Protein AF-A0A5E4FJH2-F1 (afdb_monomer)

Radius of gyration: 24.56 Å; Cα contacts (8 Å, |Δi|>4): 42; chains: 1; bounding box: 46×29×69 Å

Organism: Prunus dulcis (NCBI:txid3755)

Sequence (74 aa):
PPTSTVCTICSMATHDIMGCPHRDSYPELVEQHVNMMNSYQRPRNDAYATHYNPGWRDHPNFKWGDNQTNAKPF

Mean predicted aligned error: 15.76 Å

Secondary structure (DSSP, 8-state):
----PPPTTT--TTS-STT-TTGGG-HHHHHHHHHHHHH-------TT-----GGGTT-TT-------------

Solvent-accessible surface area (backbone atoms only — not comparable to full-atom values): 5129 Å² total; per-residue (Å²): 128,84,79,71,42,57,10,82,87,79,70,40,61,85,37,40,58,88,68,38,94,62,37,87,82,38,58,68,63,54,49,53,50,51,50,54,61,70,66,57,72,72,76,80,84,50,98,77,62,80,74,74,61,75,82,51,74,78,42,97,88,53,80,90,74,92,72,88,71,80,85,75,86,131

pLDDT: mean 72.85, std 18.44, range [39.56, 95.69]

Foldseek 3Di:
DPPQAQDPVPRDSPDYLVPDPCNVVPVVVVVVVVVVVVPDDPPPPPPPPPPVPVVQVPDPPDDPDPPPDDDDDD

Structure (mmCIF, N/CA/C/O backbone):
data_AF-A0A5E4FJH2-F1
#
_entry.id   AF-A0A5E4FJH2-F1
#
loop_
_atom_site.group_PDB
_atom_site.id
_atom_site.type_symbol
_atom_site.label_atom_id
_atom_site.label_alt_id
_atom_site.label_comp_id
_atom_site.label_asym_id
_atom_site.label_entity_id
_atom_site.label_seq_id
_atom_site.pdbx_PDB_ins_code
_atom_site.Cartn_x
_atom_site.Cartn_y
_atom_site.Cartn_z
_atom_site.occupancy
_atom_site.B_iso_or_equiv
_atom_site.auth_seq_id
_atom_site.auth_comp_id
_atom_site.auth_asym_id
_atom_site.auth_atom_id
_atom_site.pdbx_PDB_model_num
ATOM 1 N N . PRO A 1 1 ? 1.326 -21.211 0.238 1.00 39.56 1 PRO A N 1
ATOM 2 C CA . PRO A 1 1 ? 1.569 -20.601 -1.092 1.00 39.56 1 PRO A CA 1
ATOM 3 C C . PRO A 1 1 ? 2.264 -19.240 -0.944 1.00 39.56 1 PRO A C 1
ATOM 5 O O . PRO A 1 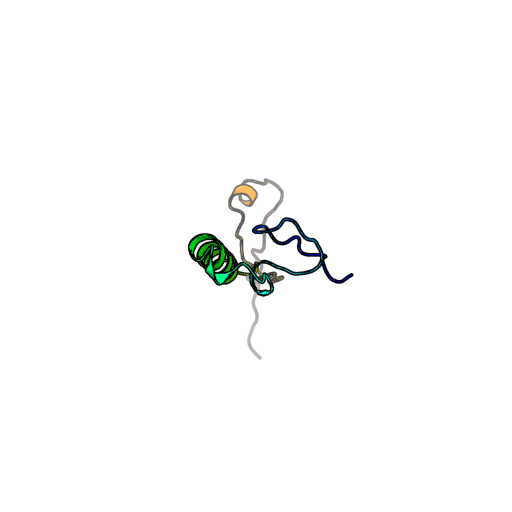1 ? 1.775 -18.433 -0.154 1.00 39.56 1 PRO A O 1
ATOM 8 N N . PRO A 1 2 ? 3.381 -18.966 -1.645 1.00 51.81 2 PRO A N 1
ATOM 9 C CA . PRO A 1 2 ? 3.812 -17.583 -1.800 1.00 51.81 2 PRO A CA 1
ATOM 10 C C . PRO A 1 2 ? 2.660 -16.856 -2.493 1.00 51.81 2 PRO A C 1
ATOM 12 O O . PRO A 1 2 ? 2.181 -17.296 -3.538 1.00 51.81 2 PRO A O 1
ATOM 15 N N . THR A 1 3 ? 2.124 -15.825 -1.854 1.00 55.44 3 THR A N 1
ATOM 16 C CA . THR A 1 3 ? 1.131 -14.955 -2.478 1.00 55.44 3 THR A CA 1
ATOM 17 C C . THR A 1 3 ? 1.787 -14.390 -3.730 1.00 55.44 3 THR A C 1
ATOM 19 O O . THR A 1 3 ? 2.761 -13.650 -3.617 1.00 55.44 3 THR A O 1
ATOM 22 N N . SER A 1 4 ? 1.334 -14.802 -4.916 1.00 62.75 4 SER A N 1
ATOM 23 C CA . SER A 1 4 ? 1.813 -14.229 -6.170 1.00 62.75 4 SER A CA 1
ATOM 24 C C . SER A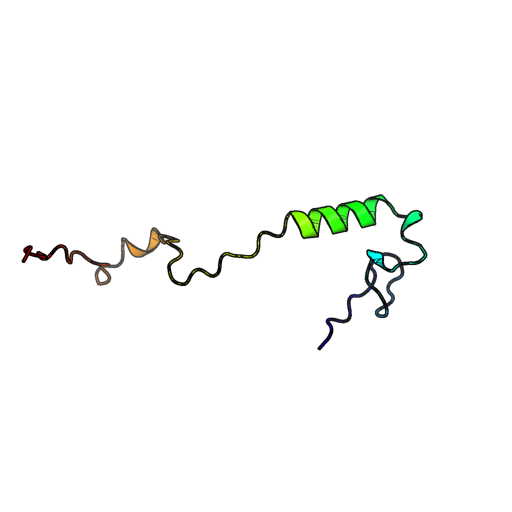 1 4 ? 1.348 -12.778 -6.209 1.00 62.75 4 SER A C 1
ATOM 26 O O . SER A 1 4 ? 0.211 -12.489 -6.585 1.00 62.75 4 SER A O 1
ATOM 28 N N . THR A 1 5 ? 2.189 -11.872 -5.724 1.00 83.31 5 THR A N 1
ATOM 29 C CA . THR A 1 5 ? 1.914 -10.443 -5.776 1.00 83.31 5 THR A CA 1
ATOM 30 C C . THR A 1 5 ? 2.070 -10.003 -7.222 1.00 83.31 5 THR A C 1
ATOM 32 O O . THR A 1 5 ? 3.102 -10.246 -7.842 1.00 83.31 5 THR A O 1
ATOM 35 N N . VAL A 1 6 ? 1.024 -9.392 -7.771 1.00 90.44 6 VAL A N 1
ATOM 36 C CA . VAL A 1 6 ? 1.071 -8.782 -9.099 1.00 90.44 6 VAL A CA 1
ATOM 37 C C . VAL A 1 6 ? 1.629 -7.374 -8.952 1.00 90.44 6 VAL A C 1
ATOM 39 O O . VAL A 1 6 ? 1.109 -6.575 -8.173 1.00 90.44 6 VAL A O 1
ATOM 42 N N . CYS A 1 7 ? 2.685 -7.065 -9.695 1.00 93.25 7 CYS A N 1
ATOM 43 C CA . CYS A 1 7 ? 3.245 -5.727 -9.761 1.00 93.25 7 CYS A CA 1
ATOM 44 C C . CYS A 1 7 ? 2.224 -4.763 -10.376 1.00 93.25 7 CYS A C 1
ATOM 46 O O . CYS A 1 7 ? 1.806 -4.948 -11.514 1.00 93.25 7 CYS A O 1
ATOM 48 N N . THR A 1 8 ? 1.856 -3.696 -9.672 1.00 91.38 8 THR A N 1
ATOM 49 C CA . THR A 1 8 ? 0.911 -2.691 -10.187 1.00 91.38 8 THR A CA 1
ATOM 50 C C . THR A 1 8 ? 1.517 -1.779 -11.257 1.00 91.38 8 THR A C 1
ATOM 52 O O . THR A 1 8 ? 0.772 -1.165 -12.010 1.00 91.38 8 THR A O 1
ATOM 55 N N . ILE A 1 9 ? 2.851 -1.720 -11.369 1.00 94.31 9 ILE A N 1
ATOM 56 C CA . ILE A 1 9 ? 3.552 -0.912 -12.382 1.00 94.31 9 ILE A CA 1
ATOM 57 C C . ILE A 1 9 ? 3.521 -1.593 -13.755 1.00 94.31 9 ILE A C 1
ATOM 59 O O . ILE A 1 9 ? 3.246 -0.949 -14.762 1.00 94.31 9 ILE A O 1
ATOM 63 N N . CYS A 1 10 ? 3.812 -2.897 -13.812 1.00 94.44 10 CYS A N 1
ATOM 64 C CA . CYS A 1 10 ? 3.967 -3.632 -15.077 1.00 94.44 10 CYS A CA 1
ATOM 65 C C . CYS A 1 10 ? 2.999 -4.815 -15.245 1.00 94.44 10 CYS A C 1
ATOM 67 O O . CYS A 1 10 ? 3.068 -5.530 -16.241 1.00 94.44 10 CYS A O 1
ATOM 69 N N . SER A 1 11 ? 2.096 -5.036 -14.285 1.00 93.00 11 SER A N 1
ATOM 70 C CA . SER A 1 11 ? 1.105 -6.128 -14.263 1.00 93.00 11 SER A CA 1
ATOM 71 C C . SER A 1 11 ? 1.688 -7.550 -14.285 1.00 93.00 11 SER A C 1
ATOM 73 O O . SER A 1 11 ? 0.968 -8.517 -14.531 1.00 93.00 11 SER A O 1
ATOM 75 N N . MET A 1 12 ? 2.984 -7.716 -14.004 1.00 92.19 12 MET A N 1
ATOM 76 C CA . MET A 1 12 ? 3.624 -9.032 -13.930 1.00 92.19 12 MET A CA 1
ATOM 77 C C . MET A 1 12 ? 3.408 -9.677 -12.559 1.00 92.19 12 MET A C 1
ATOM 79 O O . MET A 1 12 ? 3.599 -9.038 -11.531 1.00 92.19 12 MET A O 1
ATOM 83 N N . ALA A 1 13 ? 3.095 -10.974 -12.533 1.00 92.31 13 ALA A N 1
ATOM 84 C CA . ALA A 1 13 ? 2.953 -11.761 -11.300 1.00 92.31 13 ALA A CA 1
ATOM 85 C C . ALA A 1 13 ? 4.281 -12.358 -10.782 1.00 92.31 13 ALA A C 1
ATOM 87 O O . ALA A 1 13 ? 4.275 -13.251 -9.937 1.00 92.31 13 ALA A O 1
ATOM 88 N N . THR A 1 14 ? 5.420 -11.923 -11.333 1.00 91.06 14 THR A N 1
ATOM 89 C CA . THR A 1 14 ? 6.753 -12.455 -11.001 1.00 91.06 14 THR A CA 1
ATOM 90 C C . THR A 1 14 ? 7.443 -11.702 -9.866 1.00 91.06 14 THR A C 1
ATOM 92 O O . THR A 1 14 ? 8.399 -12.217 -9.294 1.00 91.06 14 THR A O 1
ATOM 95 N N . HIS A 1 15 ? 6.987 -10.489 -9.557 1.00 90.69 15 HIS A N 1
ATOM 96 C CA . HIS A 1 15 ? 7.564 -9.596 -8.558 1.00 90.69 15 HIS A CA 1
ATOM 97 C C . HIS A 1 15 ? 6.494 -8.628 -8.035 1.00 90.69 15 HIS A C 1
ATOM 99 O O . HIS A 1 15 ? 5.477 -8.401 -8.690 1.00 90.69 15 HIS A O 1
ATOM 105 N N . ASP A 1 16 ? 6.731 -8.044 -6.863 1.00 91.56 16 ASP A N 1
ATOM 106 C CA . ASP A 1 16 ? 5.912 -6.962 -6.315 1.00 91.56 16 ASP A CA 1
ATOM 107 C C . ASP A 1 16 ? 6.361 -5.588 -6.848 1.00 91.56 16 ASP A C 1
ATOM 109 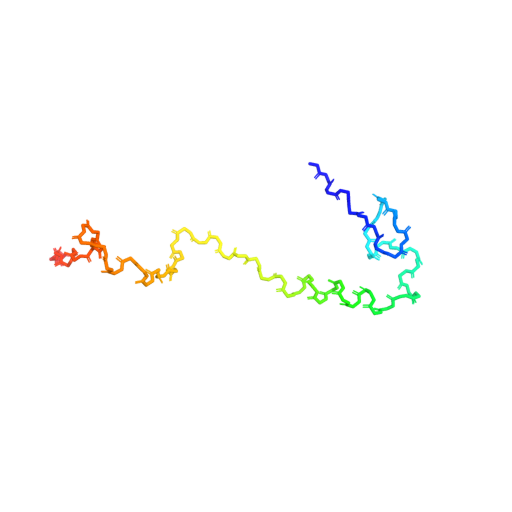O O . ASP A 1 16 ? 7.217 -5.480 -7.721 1.00 91.56 16 ASP A O 1
ATOM 113 N N . ILE A 1 17 ? 5.787 -4.501 -6.340 1.00 92.75 17 ILE A N 1
ATOM 114 C CA . ILE A 1 17 ? 6.175 -3.153 -6.773 1.00 92.75 17 ILE A CA 1
ATOM 115 C C . ILE A 1 17 ? 7.641 -2.803 -6.447 1.00 92.75 17 ILE A C 1
ATOM 117 O O . ILE A 1 17 ? 8.274 -2.074 -7.210 1.00 92.75 17 ILE A O 1
ATOM 121 N N . MET A 1 18 ? 8.209 -3.360 -5.371 1.00 91.62 18 MET A N 1
ATOM 122 C CA . MET A 1 18 ? 9.583 -3.081 -4.936 1.00 91.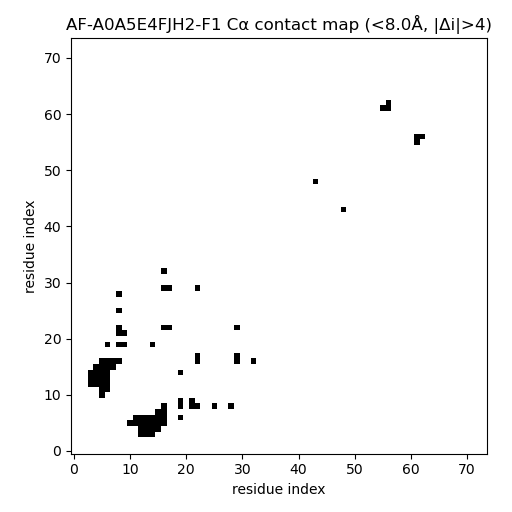62 18 MET A CA 1
ATOM 123 C C . MET A 1 18 ? 10.619 -3.750 -5.845 1.00 91.62 18 MET A C 1
ATOM 125 O O . MET A 1 18 ? 11.695 -3.195 -6.080 1.00 91.62 18 MET A O 1
ATOM 129 N N . GLY A 1 19 ? 10.282 -4.917 -6.399 1.00 92.06 19 GLY A N 1
ATOM 130 C CA . GLY A 1 19 ? 11.111 -5.645 -7.360 1.00 92.06 19 GLY A CA 1
ATOM 131 C C . GLY A 1 19 ? 11.002 -5.160 -8.808 1.00 92.06 19 GLY A C 1
ATOM 132 O O . GLY A 1 19 ? 11.632 -5.755 -9.683 1.00 92.06 19 GLY A O 1
ATOM 133 N N . CYS A 1 20 ? 10.205 -4.125 -9.098 1.00 94.56 20 CYS A N 1
ATOM 134 C CA . CYS A 1 20 ? 9.965 -3.710 -10.477 1.00 94.56 20 CYS A CA 1
ATOM 135 C C . CYS A 1 20 ? 11.183 -2.991 -11.079 1.00 94.56 20 CYS A C 1
ATOM 137 O O . CYS A 1 20 ? 11.619 -1.982 -10.521 1.00 94.56 20 CYS A O 1
ATOM 139 N N . PRO A 1 21 ? 11.693 -3.412 -12.256 1.00 94.62 21 PRO A N 1
ATOM 140 C CA . PRO A 1 21 ? 12.765 -2.694 -12.953 1.00 94.62 21 PRO A CA 1
ATOM 141 C C . PRO A 1 21 ? 12.404 -1.241 -13.290 1.00 94.62 21 PRO A C 1
ATOM 143 O O . P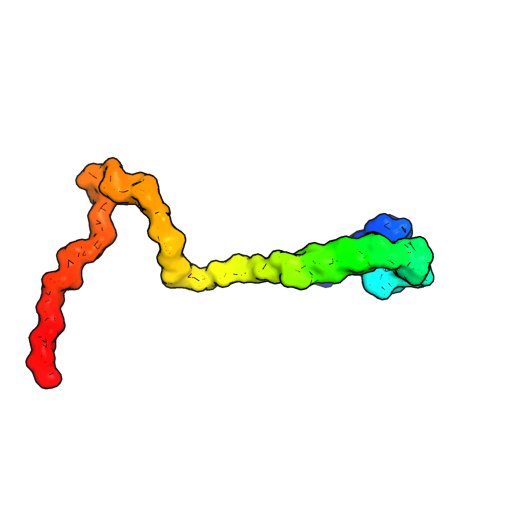RO A 1 21 ? 13.281 -0.398 -13.434 1.00 94.62 21 PRO A O 1
ATOM 146 N N . HIS A 1 22 ? 11.106 -0.948 -13.399 1.00 94.06 22 HIS A N 1
ATOM 147 C CA . HIS A 1 22 ? 10.579 0.377 -13.712 1.00 94.06 22 HIS A CA 1
ATOM 148 C C . HIS A 1 22 ? 10.230 1.202 -12.469 1.00 94.06 22 HIS A C 1
ATOM 150 O O . HIS A 1 22 ? 9.711 2.305 -12.619 1.00 94.06 22 HIS A O 1
ATOM 156 N N . ARG A 1 23 ? 10.486 0.708 -11.246 1.00 93.50 23 ARG A N 1
ATOM 157 C CA . ARG A 1 23 ? 10.059 1.382 -10.004 1.00 93.50 23 ARG A CA 1
ATOM 158 C C . ARG A 1 23 ? 10.521 2.842 -9.929 1.00 93.50 23 ARG A C 1
ATOM 160 O O . ARG A 1 23 ? 9.767 3.695 -9.480 1.00 93.50 23 ARG A O 1
ATOM 167 N N . ASP A 1 24 ? 11.732 3.130 -10.412 1.00 94.00 24 ASP A N 1
ATOM 168 C CA . ASP A 1 24 ? 12.353 4.453 -10.290 1.00 94.00 24 ASP A CA 1
ATOM 169 C C . ASP A 1 24 ? 11.663 5.483 -11.209 1.00 94.00 24 ASP A C 1
ATOM 171 O O . ASP A 1 24 ? 11.780 6.687 -10.998 1.00 94.00 24 ASP A O 1
ATOM 175 N N . SER A 1 25 ? 10.889 5.021 -12.199 1.00 95.69 25 SER A N 1
ATOM 176 C CA . SER A 1 25 ? 10.033 5.866 -13.041 1.00 95.69 25 SER A CA 1
ATOM 177 C C . SER A 1 25 ? 8.684 6.200 -12.394 1.00 95.69 25 SER A C 1
ATOM 179 O O . SER A 1 25 ? 7.998 7.097 -12.876 1.00 95.69 25 SER A O 1
ATOM 181 N N . TYR A 1 26 ? 8.301 5.505 -11.316 1.00 94.31 26 TYR A N 1
ATOM 182 C CA . TYR A 1 26 ? 7.004 5.654 -10.646 1.00 94.31 26 TYR A CA 1
ATOM 183 C C . TYR A 1 26 ? 7.158 5.838 -9.124 1.00 94.31 26 TYR A C 1
ATOM 185 O O . TYR A 1 26 ? 6.632 5.033 -8.348 1.00 94.31 26 TYR A O 1
ATOM 193 N N . PRO A 1 27 ? 7.850 6.901 -8.668 1.00 93.00 27 PRO A N 1
ATOM 194 C CA . PRO A 1 27 ? 8.117 7.117 -7.245 1.00 93.00 27 PRO A CA 1
ATOM 195 C C . PRO A 1 27 ? 6.838 7.268 -6.408 1.00 93.00 27 PRO A C 1
ATOM 197 O O . PRO A 1 27 ? 6.790 6.767 -5.290 1.00 93.00 27 PRO A O 1
ATOM 200 N N . GLU A 1 28 ? 5.780 7.873 -6.961 1.00 94.00 28 GLU A N 1
ATOM 201 C CA . GLU A 1 28 ? 4.486 8.031 -6.278 1.00 94.00 28 GLU A CA 1
ATOM 202 C C . GLU A 1 28 ? 3.854 6.676 -5.919 1.00 94.00 28 GLU A C 1
ATOM 204 O O . GLU A 1 28 ? 3.396 6.474 -4.797 1.00 94.00 28 GLU A O 1
ATOM 209 N N . LEU A 1 29 ? 3.863 5.719 -6.854 1.00 92.06 29 LEU A N 1
ATOM 210 C CA . LEU A 1 29 ? 3.282 4.393 -6.626 1.00 92.06 29 LEU A CA 1
ATOM 211 C C . LEU A 1 29 ? 4.073 3.616 -5.567 1.00 92.06 29 LEU A C 1
ATOM 213 O O . LEU A 1 29 ? 3.488 2.907 -4.745 1.00 92.06 29 LEU A O 1
ATOM 217 N N . VAL A 1 30 ? 5.399 3.767 -5.567 1.00 93.19 30 VAL A N 1
ATOM 218 C CA . VAL A 1 30 ? 6.279 3.169 -4.556 1.00 93.19 30 VAL A CA 1
ATOM 219 C C . VAL A 1 30 ? 5.999 3.776 -3.179 1.00 93.19 30 VAL A C 1
ATOM 221 O O . VAL A 1 30 ? 5.845 3.037 -2.206 1.00 93.19 30 VAL A O 1
ATOM 224 N N . GLU A 1 31 ? 5.864 5.098 -3.085 1.00 93.06 31 GLU A N 1
ATOM 225 C CA . GLU A 1 31 ? 5.546 5.786 -1.830 1.00 93.06 31 GLU A CA 1
ATOM 226 C C . GLU A 1 31 ? 4.168 5.382 -1.286 1.00 93.06 31 GLU A C 1
ATOM 228 O O . GLU A 1 31 ? 4.043 5.043 -0.108 1.00 93.06 31 GLU A O 1
ATOM 233 N N . GLN A 1 32 ? 3.142 5.332 -2.140 1.00 90.75 32 GLN A N 1
ATOM 234 C CA . GLN A 1 32 ? 1.805 4.864 -1.760 1.00 90.75 32 GLN A CA 1
ATOM 235 C C . GLN A 1 32 ? 1.837 3.433 -1.215 1.00 90.75 32 GLN A C 1
ATOM 237 O O . GLN A 1 32 ? 1.194 3.142 -0.203 1.00 90.75 32 GLN A O 1
ATOM 242 N N . HIS A 1 33 ? 2.614 2.546 -1.843 1.00 89.69 33 HIS A N 1
ATOM 243 C CA . HIS A 1 33 ? 2.787 1.184 -1.353 1.00 89.69 33 HIS A CA 1
ATOM 244 C C . HIS A 1 33 ? 3.432 1.150 0.037 1.00 89.69 33 HIS A C 1
ATOM 246 O O . HIS A 1 33 ? 2.925 0.473 0.934 1.00 89.69 33 HIS A O 1
ATOM 252 N N . VAL A 1 34 ? 4.513 1.907 0.242 1.00 88.44 34 VAL A N 1
ATOM 253 C CA . VAL A 1 34 ? 5.195 1.998 1.543 1.00 88.44 34 VAL A CA 1
ATOM 254 C C . VAL A 1 34 ? 4.266 2.580 2.612 1.00 88.44 34 VAL A C 1
ATOM 256 O O . VAL A 1 34 ? 4.187 2.041 3.717 1.00 88.44 34 VAL A O 1
ATOM 259 N N . ASN A 1 35 ? 3.503 3.623 2.286 1.00 89.88 35 ASN A N 1
ATOM 260 C CA . ASN A 1 35 ? 2.532 4.231 3.195 1.00 89.88 35 ASN A CA 1
ATOM 261 C C . ASN A 1 35 ? 1.410 3.256 3.572 1.00 89.88 35 ASN A C 1
ATOM 263 O O . ASN A 1 35 ? 1.056 3.149 4.748 1.00 89.88 35 ASN A O 1
ATOM 267 N N . MET A 1 36 ? 0.891 2.486 2.612 1.00 84.88 36 MET A N 1
ATOM 268 C CA . MET A 1 36 ? -0.102 1.446 2.884 1.00 84.88 36 MET A CA 1
ATOM 269 C C . MET A 1 36 ? 0.462 0.376 3.829 1.00 84.88 36 MET A C 1
ATOM 271 O O . MET A 1 36 ? -0.190 0.024 4.810 1.00 84.88 36 MET A O 1
ATOM 275 N N . MET A 1 37 ? 1.692 -0.083 3.590 1.00 83.88 37 MET A N 1
ATOM 276 C CA . MET A 1 37 ? 2.348 -1.081 4.441 1.00 83.88 37 MET A CA 1
ATOM 277 C C . MET A 1 37 ? 2.631 -0.557 5.855 1.00 83.88 37 MET A C 1
ATOM 279 O O . MET A 1 37 ? 2.433 -1.287 6.823 1.00 83.88 37 MET A O 1
ATOM 283 N N . ASN A 1 38 ? 3.025 0.711 5.994 1.00 83.31 38 ASN A N 1
ATOM 284 C CA . ASN A 1 38 ? 3.263 1.340 7.297 1.00 83.31 38 ASN A CA 1
ATOM 285 C C . ASN A 1 38 ? 1.967 1.632 8.067 1.00 83.31 38 ASN A C 1
ATOM 287 O O . ASN A 1 38 ? 1.940 1.535 9.293 1.00 83.31 38 ASN A O 1
ATOM 291 N N . SER A 1 39 ? 0.887 1.987 7.366 1.00 79.50 39 SER A N 1
ATOM 292 C CA . SER A 1 39 ? -0.427 2.239 7.977 1.00 79.50 39 SER A CA 1
ATOM 293 C C . SER A 1 39 ? -1.164 0.961 8.383 1.00 79.50 39 SER A C 1
ATOM 295 O O . SER A 1 39 ? -2.130 1.024 9.147 1.00 79.50 39 SER A O 1
ATOM 297 N N . TYR A 1 40 ? -0.703 -0.203 7.913 1.00 76.00 40 TYR A N 1
ATOM 298 C CA . TYR A 1 40 ? -1.264 -1.490 8.288 1.00 76.00 40 TYR A CA 1
ATOM 299 C C . TYR A 1 40 ? -0.933 -1.819 9.749 1.00 76.00 40 TYR A C 1
ATOM 301 O O . TYR A 1 40 ? 0.031 -2.515 10.076 1.00 76.00 40 TYR A O 1
ATOM 309 N N . GLN A 1 41 ? -1.783 -1.343 10.656 1.00 71.94 41 GLN A N 1
ATOM 310 C CA . GLN A 1 41 ? -1.842 -1.882 12.004 1.00 71.94 41 GLN A CA 1
ATOM 311 C C . GLN A 1 41 ? -2.460 -3.272 11.907 1.00 71.94 41 GLN A C 1
ATOM 313 O O . GLN A 1 41 ? -3.650 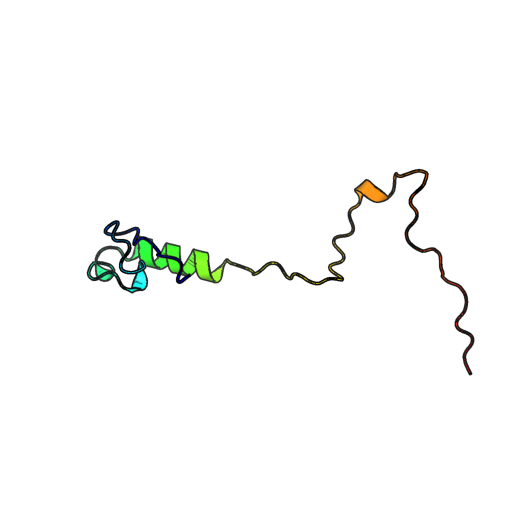-3.418 11.626 1.00 71.94 41 GLN A O 1
ATOM 318 N N . ARG A 1 42 ? -1.647 -4.312 12.134 1.00 68.75 42 ARG A N 1
ATOM 31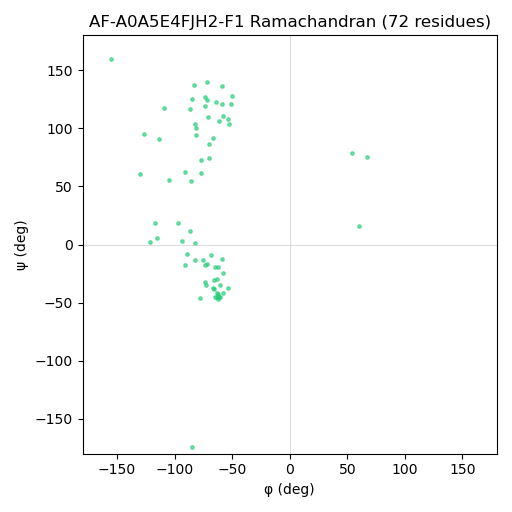9 C CA . ARG A 1 42 ? -2.185 -5.658 12.353 1.00 68.75 42 ARG A CA 1
ATOM 320 C C . ARG A 1 42 ? -3.280 -5.545 13.414 1.00 68.75 42 ARG A C 1
ATOM 322 O O . ARG A 1 42 ? -2.982 -5.016 14.489 1.00 68.75 42 ARG A O 1
ATOM 329 N N . PRO A 1 43 ? -4.497 -6.060 13.158 1.00 66.25 43 PRO A N 1
ATOM 330 C CA . PRO A 1 43 ? -5.475 -6.217 14.214 1.00 66.25 43 PRO A CA 1
ATOM 331 C C . PRO A 1 43 ? -4.785 -6.961 15.349 1.00 66.25 43 PRO A C 1
ATOM 333 O O . PRO A 1 43 ? -4.235 -8.052 15.146 1.00 66.25 43 PRO A O 1
ATOM 336 N N . ARG A 1 44 ? -4.734 -6.336 16.527 1.00 63.38 44 ARG A N 1
ATOM 337 C CA . ARG A 1 44 ? -4.393 -7.059 17.742 1.00 63.38 44 ARG A CA 1
ATOM 338 C C . ARG A 1 44 ? -5.494 -8.107 17.862 1.00 63.38 44 ARG A C 1
ATOM 340 O O . ARG A 1 44 ? -6.652 -7.783 18.056 1.00 63.38 44 ARG A O 1
ATOM 347 N N . ASN A 1 45 ? -5.148 -9.355 17.570 1.00 59.56 45 ASN A N 1
ATOM 348 C CA . ASN A 1 45 ? -6.050 -10.484 17.738 1.00 59.56 45 ASN A CA 1
ATOM 349 C C . ASN A 1 45 ? -5.910 -10.955 19.188 1.00 59.56 45 ASN A C 1
ATOM 351 O O . ASN A 1 45 ? -5.503 -12.087 19.456 1.00 59.56 45 ASN A O 1
ATOM 355 N N . ASP A 1 46 ? -6.100 -10.032 20.128 1.00 61.81 46 ASP A N 1
ATOM 356 C CA . ASP A 1 46 ? -6.088 -10.325 21.546 1.00 61.81 46 ASP A CA 1
ATOM 357 C C . ASP A 1 46 ? -7.378 -11.063 21.893 1.00 61.81 46 ASP A C 1
ATOM 359 O O . ASP A 1 46 ? -8.480 -10.550 21.748 1.00 61.81 46 ASP A O 1
ATOM 363 N N . ALA A 1 47 ? -7.245 -12.290 22.399 1.00 61.22 47 ALA A N 1
ATOM 364 C CA . ALA A 1 47 ? -8.381 -13.077 22.889 1.00 61.22 47 ALA A CA 1
ATOM 365 C C . ALA A 1 47 ? -9.156 -12.373 24.026 1.00 61.22 47 ALA A C 1
ATOM 367 O O . ALA A 1 47 ? -10.258 -12.784 24.374 1.00 61.22 47 ALA A O 1
ATOM 368 N N . TYR A 1 48 ? -8.571 -11.310 24.587 1.00 56.47 48 TYR A N 1
ATOM 369 C CA . TYR A 1 48 ? -9.116 -10.470 25.646 1.00 56.47 48 TYR A CA 1
ATOM 370 C C . TYR A 1 48 ? -9.333 -9.020 25.195 1.00 56.47 48 TYR A C 1
ATOM 372 O O . TYR A 1 48 ? -9.447 -8.146 26.055 1.00 56.47 48 TYR A O 1
ATOM 380 N N . ALA A 1 49 ? -9.378 -8.755 23.882 1.00 60.38 49 ALA A N 1
ATOM 381 C CA . ALA A 1 49 ? -9.708 -7.438 23.355 1.00 60.38 49 ALA A CA 1
ATOM 382 C C . ALA A 1 49 ? -11.036 -6.993 23.956 1.00 60.38 49 ALA A C 1
ATOM 384 O O . ALA A 1 49 ? -12.101 -7.520 23.623 1.00 60.38 49 ALA A O 1
ATOM 385 N N . THR A 1 50 ? -10.998 -6.019 24.858 1.00 54.69 50 THR A N 1
ATOM 386 C CA . THR A 1 50 ? -12.200 -5.403 25.411 1.00 54.69 50 THR A CA 1
ATOM 387 C C . THR A 1 50 ? -12.776 -4.437 24.383 1.00 54.69 50 THR A C 1
ATOM 389 O O . THR A 1 50 ? -12.940 -3.244 24.627 1.00 54.69 50 THR A O 1
ATOM 392 N N . HIS A 1 51 ? -13.155 -4.961 23.215 1.00 59.41 51 HIS A N 1
ATOM 393 C CA . HIS A 1 51 ? -14.177 -4.343 22.386 1.00 59.41 51 HIS A CA 1
ATOM 394 C C . HIS A 1 51 ? -15.501 -4.539 23.116 1.00 59.41 51 HIS A C 1
ATOM 396 O O . HIS A 1 51 ? -16.302 -5.414 22.792 1.00 59.41 51 HIS A O 1
ATOM 402 N N . TYR A 1 52 ? -15.675 -3.758 24.181 1.00 56.28 52 TYR A N 1
ATOM 403 C CA . TYR A 1 52 ? -16.929 -3.633 24.892 1.00 56.28 52 TYR A CA 1
ATOM 404 C C . TYR A 1 52 ? -17.985 -3.282 23.851 1.00 56.28 52 TYR A C 1
ATOM 406 O O . TYR A 1 52 ? -17.987 -2.169 23.334 1.00 56.28 52 TYR A O 1
ATOM 414 N N . ASN A 1 53 ? -18.813 -4.253 23.474 1.00 56.84 53 ASN A N 1
ATOM 415 C CA . ASN A 1 53 ? -19.876 -4.038 22.513 1.00 56.84 53 ASN A CA 1
ATOM 416 C C . ASN A 1 53 ? -21.059 -3.432 23.282 1.00 56.84 53 ASN A C 1
ATOM 418 O O . ASN A 1 53 ? -21.738 -4.153 24.019 1.00 56.84 53 ASN A O 1
ATOM 422 N N . PRO A 1 54 ? -21.313 -2.117 23.159 1.00 60.44 54 PRO A N 1
ATOM 423 C CA . PRO A 1 54 ? -22.315 -1.448 23.978 1.00 60.44 54 PRO A CA 1
ATOM 424 C C . PRO A 1 54 ? -23.738 -1.955 23.696 1.00 60.44 54 PRO A C 1
ATOM 426 O O . PRO A 1 54 ? -24.595 -1.831 24.567 1.00 60.44 54 PRO A O 1
ATOM 429 N N . GLY A 1 55 ? -23.983 -2.594 22.541 1.00 61.94 55 GLY A N 1
ATOM 430 C CA . GLY A 1 55 ? -25.280 -3.183 22.182 1.00 61.94 55 GLY A CA 1
ATOM 431 C C . GLY A 1 55 ? -25.685 -4.411 23.007 1.00 61.94 55 GLY A C 1
ATOM 432 O O . GLY A 1 55 ? -26.822 -4.858 22.911 1.00 61.94 55 GLY A O 1
ATOM 433 N N . TRP A 1 56 ? -24.787 -4.956 23.835 1.00 61.31 56 TRP A N 1
ATOM 434 C CA . TRP A 1 56 ? -25.064 -6.131 24.674 1.00 61.31 56 TRP A CA 1
ATOM 435 C C . TRP A 1 56 ? -25.634 -5.752 26.046 1.00 61.31 56 TRP A C 1
ATOM 437 O O . TRP A 1 56 ? -26.073 -6.631 26.783 1.00 61.31 56 TRP A O 1
ATOM 447 N N . ARG A 1 57 ? -25.659 -4.454 26.391 1.00 56.03 57 ARG A N 1
ATOM 448 C CA . ARG A 1 57 ? -26.255 -3.961 27.646 1.00 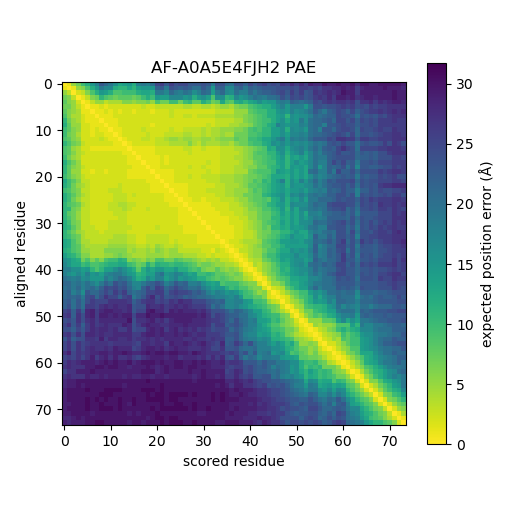56.03 57 ARG A CA 1
ATOM 449 C C . ARG A 1 57 ? -27.768 -4.164 27.726 1.00 56.03 57 ARG A C 1
ATOM 451 O O . ARG A 1 57 ? -28.267 -4.358 28.828 1.00 56.03 57 ARG A O 1
ATOM 458 N N . ASP A 1 58 ? -28.466 -4.149 26.592 1.00 59.62 58 ASP A N 1
ATOM 459 C CA . ASP A 1 58 ? -29.935 -4.204 26.533 1.00 59.62 58 ASP A CA 1
ATOM 460 C C . ASP A 1 58 ? -30.493 -5.614 26.294 1.00 59.62 58 ASP A C 1
ATOM 462 O O . ASP A 1 58 ? -31.653 -5.779 25.915 1.00 59.62 58 ASP A O 1
ATOM 466 N N . HIS A 1 59 ? -29.699 -6.665 26.531 1.00 58.91 59 HIS A N 1
ATOM 467 C CA . HIS A 1 59 ? -30.217 -8.026 26.445 1.00 58.91 59 HIS A CA 1
ATOM 468 C C . HIS A 1 59 ? -30.847 -8.450 27.786 1.00 58.91 59 HIS A C 1
ATOM 470 O O . HIS A 1 59 ? -30.124 -8.609 28.774 1.00 58.91 59 HIS A O 1
ATOM 476 N N . PRO A 1 60 ? -32.165 -8.726 27.851 1.00 64.69 60 PRO A N 1
ATOM 477 C CA . PRO A 1 60 ? -32.854 -9.035 29.110 1.00 64.69 60 PRO A CA 1
ATOM 478 C C . PRO A 1 60 ? -32.331 -10.302 29.811 1.00 64.69 60 PRO A C 1
ATOM 480 O O . PRO A 1 60 ? -32.510 -10.452 31.015 1.00 64.69 60 PRO A O 1
ATOM 483 N N . ASN A 1 61 ? -31.633 -11.177 29.077 1.00 54.59 61 ASN A N 1
ATOM 484 C CA . ASN A 1 61 ? -31.097 -12.448 29.571 1.00 54.59 61 ASN A CA 1
ATOM 485 C C . ASN A 1 61 ? -29.557 -12.545 29.569 1.00 54.59 61 ASN A C 1
ATOM 487 O O . ASN A 1 61 ? -29.037 -13.625 29.843 1.00 54.59 61 ASN A O 1
ATOM 491 N N . PHE A 1 62 ? -28.806 -11.480 29.253 1.00 52.97 62 PHE A N 1
ATOM 492 C CA . PHE A 1 62 ? -27.340 -11.562 29.148 1.00 52.97 62 PHE A CA 1
ATOM 493 C C . PHE A 1 62 ? -26.657 -10.500 30.019 1.00 52.97 62 PHE A C 1
ATOM 495 O O . PHE A 1 62 ? -26.484 -9.356 29.614 1.00 52.97 62 PHE A O 1
ATOM 502 N N . LYS A 1 63 ? -26.263 -10.881 31.242 1.00 59.66 63 LYS A N 1
ATOM 503 C CA . LYS A 1 63 ? -25.441 -10.049 32.134 1.00 59.66 63 LYS A CA 1
ATOM 504 C C . LYS A 1 63 ? -24.042 -10.648 32.238 1.00 59.66 63 LYS A C 1
ATOM 506 O O . LYS A 1 63 ? -23.880 -11.760 32.733 1.00 59.66 63 LYS A O 1
ATOM 511 N N . TRP A 1 64 ? -23.027 -9.910 31.796 1.00 52.69 64 TRP A N 1
ATOM 512 C CA . TRP A 1 64 ? -21.630 -10.267 32.039 1.00 52.69 64 TRP A CA 1
ATOM 513 C C . TRP A 1 64 ? -21.225 -9.813 33.449 1.00 52.69 64 TRP A C 1
ATOM 515 O O . TRP A 1 64 ? -20.946 -8.640 33.668 1.00 52.69 64 TRP A O 1
ATOM 525 N N . GLY A 1 65 ? -21.219 -10.755 34.394 1.00 48.03 65 GLY A N 1
ATO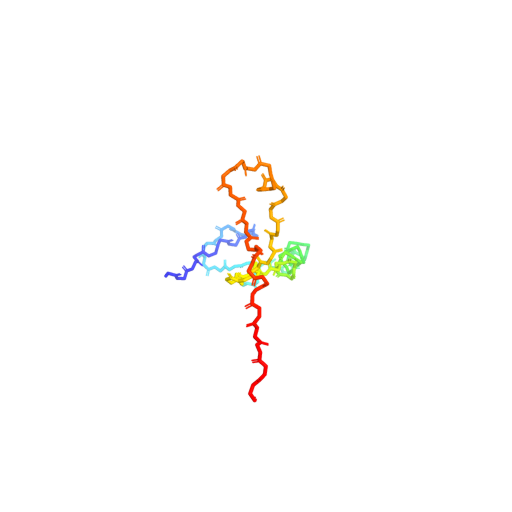M 526 C CA . GLY A 1 65 ? -20.343 -10.737 35.569 1.00 48.03 65 GLY A CA 1
ATOM 527 C C . GLY A 1 65 ? -20.551 -9.649 36.631 1.00 48.03 65 GLY A C 1
ATOM 528 O O . GLY A 1 65 ? -19.671 -8.821 36.817 1.00 48.03 65 GLY A O 1
ATOM 529 N N . ASP A 1 66 ? -21.596 -9.778 37.455 1.00 48.47 66 ASP A N 1
ATOM 530 C CA . ASP A 1 66 ? -21.545 -9.359 38.870 1.00 48.47 66 ASP A CA 1
ATOM 531 C C . ASP A 1 66 ? -21.098 -10.553 39.735 1.00 48.47 66 ASP A C 1
ATOM 533 O O . ASP A 1 66 ? -21.834 -11.066 40.572 1.00 48.47 66 ASP A O 1
ATOM 537 N N . ASN A 1 67 ? -19.881 -11.052 39.505 1.00 49.56 67 ASN A N 1
ATOM 538 C CA . ASN A 1 67 ? -19.208 -11.951 40.450 1.00 49.56 67 ASN A CA 1
ATOM 539 C C . ASN A 1 67 ? -18.098 -11.189 41.188 1.00 49.56 67 ASN A C 1
ATOM 541 O O . ASN A 1 67 ? -16.939 -11.590 41.214 1.00 49.56 67 ASN A O 1
ATOM 545 N N . GLN A 1 68 ? -18.464 -10.077 41.834 1.00 50.50 68 GLN A N 1
ATOM 546 C CA . GLN A 1 68 ? -17.747 -9.638 43.031 1.00 50.50 68 GLN A CA 1
ATOM 547 C C . GLN A 1 68 ? -18.196 -10.508 44.209 1.00 50.50 68 GLN A C 1
ATOM 549 O O . GLN A 1 68 ? -18.919 -10.068 45.098 1.00 50.50 68 GLN A O 1
ATOM 554 N N . THR A 1 69 ? -17.770 -11.766 44.235 1.00 45.41 69 THR A N 1
ATOM 555 C CA . THR A 1 69 ? -17.827 -12.568 45.459 1.00 45.41 69 THR A CA 1
ATOM 556 C C . THR A 1 69 ? -16.411 -12.874 45.909 1.00 45.41 69 THR A C 1
ATOM 558 O O . THR A 1 69 ? -15.817 -13.874 45.531 1.00 45.41 69 THR A O 1
ATOM 561 N N . ASN A 1 70 ? -15.908 -11.966 46.748 1.00 51.53 70 ASN A N 1
ATOM 562 C CA . ASN A 1 70 ? -15.217 -12.308 47.986 1.00 51.53 70 ASN A CA 1
ATOM 563 C C . ASN A 1 70 ? -14.037 -13.292 47.839 1.00 51.53 70 ASN A C 1
ATOM 565 O O . ASN A 1 70 ? -14.137 -14.464 48.195 1.00 51.53 70 ASN A O 1
ATOM 569 N N . ALA A 1 71 ? -12.884 -12.786 47.400 1.00 44.09 71 ALA A N 1
ATOM 570 C CA . ALA A 1 71 ? -11.615 -13.379 47.802 1.00 44.09 71 ALA A CA 1
ATOM 571 C C . ALA A 1 71 ? -11.265 -12.838 49.200 1.00 44.09 71 ALA A C 1
ATOM 573 O O . ALA A 1 71 ? -10.727 -11.739 49.338 1.00 44.09 71 ALA A O 1
ATOM 574 N N . LYS A 1 72 ? -11.628 -13.585 50.250 1.00 44.00 72 LYS A N 1
ATOM 575 C CA . LYS A 1 72 ? -11.007 -13.441 51.578 1.00 44.00 72 LYS A CA 1
ATOM 576 C C . LYS A 1 72 ? -9.503 -13.707 51.441 1.00 44.00 72 LYS A C 1
ATOM 578 O O . LYS A 1 72 ? -9.149 -14.681 50.775 1.00 44.00 72 LYS A O 1
ATOM 583 N N . PRO A 1 73 ? -8.631 -12.906 52.071 1.00 47.41 73 PRO A N 1
ATOM 584 C CA . PRO A 1 73 ? -7.220 -13.244 52.140 1.00 47.41 73 PRO A CA 1
ATOM 585 C C . PRO A 1 73 ? -7.017 -14.420 53.109 1.00 47.41 73 PRO A C 1
ATOM 587 O O . PRO A 1 73 ? -7.651 -14.466 54.168 1.00 47.41 73 PRO A O 1
ATOM 590 N N . PHE A 1 74 ? -6.136 -15.346 52.732 1.00 45.97 74 PHE A N 1
ATOM 591 C CA . PHE A 1 74 ? -5.331 -16.131 53.668 1.00 45.97 74 PHE A CA 1
ATOM 592 C C . PHE A 1 74 ? -3.921 -15.548 53.659 1.00 45.97 74 PHE A C 1
ATOM 594 O O . PHE A 1 74 ? -3.460 -15.194 52.547 1.00 45.97 74 PHE A O 1
#